Protein AF-A0A8J7CJF6-F1 (afdb_monomer_lite)

Secondary structure (DSSP, 8-state):
-PPPPSEEEEEEEE-HHHHHHHHHHTTPPP---SSPB---EEEEETTEEEEEEEEEEEETTTTEEEEEEEEEGGG-STT-EEEEEEEETTEEEEEEEEEEPSSS---GGGTGGG--

Foldseek 3Di:
DDDPDQKDKFKKWFDQVQQQVVCVVVVHGRDFAQDKDQDFWFKADPNDTFWTFGIWGQDPVVNTTMTIIMGGPVQQDFQRKIWTWDADPNDIDTTIITTHHPPPDDDPVNVCPPPD

Structure (mmCIF, N/CA/C/O backbone):
data_AF-A0A8J7CJF6-F1
#
_entry.id   AF-A0A8J7CJF6-F1
#
loop_
_atom_site.group_PDB
_atom_site.id
_atom_site.type_symbol
_atom_site.label_atom_id
_atom_site.label_alt_id
_atom_site.label_comp_id
_atom_site.label_asym_id
_atom_site.label_entity_id
_atom_site.label_seq_id
_atom_site.pdbx_PDB_ins_code
_atom_site.Cartn_x
_atom_site.Cartn_y
_atom_site.Cartn_z
_atom_site.occupancy
_atom_site.B_iso_or_equiv
_atom_site.auth_seq_id
_atom_site.auth_comp_id
_atom_site.auth_asym_id
_atom_site.auth_atom_id
_atom_site.pdbx_PDB_model_num
ATOM 1 N N . LEU A 1 1 ? -32.309 7.089 11.259 1.00 51.94 1 LEU A N 1
ATOM 2 C CA . LEU A 1 1 ? -31.064 6.299 11.417 1.00 51.94 1 LEU A CA 1
ATOM 3 C C . LEU A 1 1 ? -29.957 7.034 10.677 1.00 51.94 1 LEU A C 1
ATOM 5 O O . LEU A 1 1 ? -30.072 7.191 9.467 1.00 51.94 1 LEU A O 1
ATOM 9 N N . ALA A 1 2 ? -28.965 7.583 11.381 1.00 59.03 2 ALA A N 1
ATOM 10 C CA . ALA A 1 2 ? -27.883 8.326 10.737 1.00 59.03 2 ALA A CA 1
ATOM 11 C C . ALA A 1 2 ? -27.051 7.359 9.880 1.00 59.03 2 ALA A C 1
ATOM 13 O O . ALA A 1 2 ? -26.486 6.395 10.394 1.00 59.03 2 ALA A O 1
ATOM 14 N N . ARG A 1 3 ? -27.036 7.575 8.561 1.00 78.75 3 ARG A N 1
ATOM 15 C CA . ARG A 1 3 ? -26.213 6.800 7.629 1.00 78.75 3 ARG A CA 1
ATOM 16 C C . ARG A 1 3 ? -24.749 7.144 7.943 1.00 78.75 3 ARG A C 1
ATOM 18 O O . ARG A 1 3 ? -24.412 8.324 7.994 1.00 78.75 3 ARG A O 1
ATOM 25 N N . GLY A 1 4 ? -23.917 6.136 8.219 1.00 83.50 4 GLY A N 1
ATOM 26 C CA . GLY A 1 4 ? -22.485 6.332 8.476 1.00 83.50 4 GLY A CA 1
ATOM 27 C C . GLY A 1 4 ? -21.771 7.025 7.303 1.00 83.50 4 GLY A C 1
ATOM 28 O O . GLY A 1 4 ? -22.372 7.201 6.238 1.00 83.50 4 GLY A O 1
ATOM 29 N N . PRO A 1 5 ? -20.495 7.423 7.464 1.00 90.94 5 PRO A N 1
ATOM 30 C CA . PRO A 1 5 ? -19.762 8.087 6.392 1.00 90.94 5 PRO A CA 1
ATOM 31 C C . PRO A 1 5 ? -19.721 7.205 5.138 1.00 90.94 5 PRO A C 1
ATOM 33 O O . PRO A 1 5 ? -19.630 5.982 5.235 1.00 90.94 5 PRO A O 1
ATOM 36 N N . ALA A 1 6 ? -19.775 7.822 3.955 1.00 93.94 6 ALA A N 1
ATOM 37 C CA . ALA A 1 6 ? -19.678 7.110 2.674 1.00 93.94 6 ALA A CA 1
ATOM 38 C C . ALA A 1 6 ? -18.254 6.598 2.375 1.00 93.94 6 ALA A C 1
ATOM 40 O O . ALA A 1 6 ? -18.078 5.702 1.553 1.00 93.94 6 ALA A O 1
ATOM 41 N N . TRP A 1 7 ? -17.254 7.154 3.067 1.00 96.81 7 TRP A N 1
ATOM 42 C CA . TRP A 1 7 ? -15.836 6.865 2.886 1.00 96.81 7 TRP A CA 1
ATOM 43 C C . TRP A 1 7 ? -15.153 6.667 4.235 1.00 96.81 7 TRP A C 1
ATOM 45 O O . TRP A 1 7 ? -15.338 7.494 5.131 1.00 96.81 7 TRP A O 1
ATOM 55 N N . ASN A 1 8 ? -14.294 5.656 4.350 1.00 97.69 8 ASN A N 1
ATOM 56 C CA . ASN A 1 8 ? -13.454 5.446 5.531 1.00 97.69 8 ASN A CA 1
ATOM 57 C C . ASN A 1 8 ? -11.974 5.392 5.165 1.00 97.69 8 ASN A C 1
ATOM 59 O O . ASN A 1 8 ? -11.597 5.074 4.037 1.00 97.69 8 ASN A O 1
ATOM 63 N N . THR A 1 9 ? -11.141 5.715 6.151 1.00 97.94 9 THR A N 1
ATOM 64 C CA . THR A 1 9 ? -9.690 5.581 6.049 1.00 97.94 9 THR A CA 1
ATOM 65 C C . THR A 1 9 ? -9.272 4.222 6.608 1.00 97.94 9 THR A C 1
ATOM 67 O O . THR A 1 9 ? -9.638 3.880 7.732 1.00 97.94 9 THR A O 1
ATOM 70 N N . VAL A 1 10 ? -8.516 3.455 5.829 1.00 98.31 10 VAL A N 1
ATOM 71 C CA . VAL A 1 10 ? -8.053 2.099 6.153 1.00 98.31 10 VAL A CA 1
ATOM 72 C C . VAL A 1 10 ? -6.558 1.958 5.893 1.00 98.31 10 VAL A C 1
ATOM 74 O O . VAL A 1 10 ? -5.961 2.784 5.201 1.00 98.31 10 VAL A O 1
ATOM 77 N N . GLY A 1 11 ? -5.960 0.907 6.451 1.00 98.62 11 GLY A N 1
ATOM 78 C CA . GLY A 1 11 ? -4.646 0.449 6.026 1.00 98.62 11 GLY A CA 1
ATOM 79 C C . GLY A 1 11 ? -4.787 -0.557 4.890 1.00 98.62 11 GLY A C 1
ATOM 80 O O . GLY A 1 11 ? -5.754 -1.318 4.856 1.00 98.62 11 GLY A O 1
ATOM 81 N N . LEU A 1 12 ? -3.815 -0.573 3.991 1.00 98.75 12 LEU A N 1
ATOM 82 C CA . LEU A 1 12 ? -3.628 -1.595 2.974 1.00 98.75 12 LEU A CA 1
ATOM 83 C C . LEU A 1 12 ? -2.270 -2.259 3.177 1.00 98.75 12 LEU A C 1
ATOM 85 O O . LEU A 1 12 ? -1.291 -1.594 3.521 1.00 98.75 12 LEU A O 1
ATOM 89 N N . GLU A 1 13 ? -2.226 -3.560 2.942 1.00 98.62 13 GLU A N 1
ATOM 90 C CA . GLU A 1 13 ? -1.005 -4.342 2.793 1.00 98.62 13 GLU A CA 1
ATOM 91 C C . GLU A 1 13 ? -0.974 -4.890 1.368 1.00 98.62 13 GLU A C 1
ATOM 93 O O . GLU A 1 13 ? -1.885 -5.617 0.978 1.00 98.62 13 GLU A O 1
ATOM 98 N N . VAL A 1 14 ? 0.025 -4.493 0.585 1.00 98.50 14 VAL A N 1
ATOM 99 C CA . VAL A 1 14 ? 0.189 -4.923 -0.809 1.00 98.50 14 VAL A CA 1
ATOM 100 C C . VAL A 1 14 ? 0.796 -6.321 -0.827 1.00 98.50 14 VAL A C 1
ATOM 102 O O . VAL A 1 14 ? 1.788 -6.578 -0.141 1.00 98.50 14 VAL A O 1
ATOM 105 N N . ASP A 1 15 ? 0.208 -7.209 -1.621 1.00 98.31 15 ASP A N 1
ATOM 106 C CA . ASP A 1 15 ? 0.706 -8.561 -1.830 1.00 98.31 15 ASP A CA 1
ATOM 107 C C . ASP A 1 15 ? 1.976 -8.523 -2.690 1.00 98.31 15 ASP A C 1
ATOM 109 O O . ASP A 1 15 ? 1.969 -8.084 -3.845 1.00 98.31 15 ASP A O 1
ATOM 113 N N . LEU A 1 16 ? 3.094 -8.957 -2.106 1.00 97.38 16 LEU A N 1
ATOM 114 C CA . LEU A 1 16 ? 4.391 -8.902 -2.776 1.00 97.38 16 LEU A CA 1
ATOM 115 C C . LEU A 1 16 ? 4.485 -9.865 -3.954 1.00 97.38 16 LEU A C 1
ATOM 117 O O . LEU A 1 16 ? 5.136 -9.521 -4.932 1.00 97.38 16 LEU A O 1
ATOM 121 N N . SER A 1 17 ? 3.850 -11.0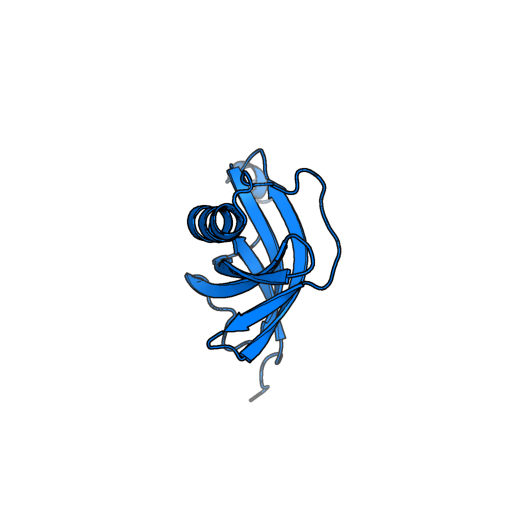36 -3.885 1.00 97.75 17 SER A N 1
ATOM 122 C CA . SER A 1 17 ? 3.888 -12.015 -4.973 1.00 97.75 17 SER A CA 1
ATOM 123 C C . SER A 1 17 ? 3.124 -11.511 -6.196 1.00 97.75 17 SER A C 1
ATOM 125 O O . SER A 1 17 ? 3.596 -11.650 -7.321 1.00 97.75 17 SER A O 1
ATOM 127 N N . SER A 1 18 ? 1.981 -10.858 -5.984 1.00 98.19 18 SER A N 1
ATOM 128 C CA . SER A 1 18 ? 1.234 -10.166 -7.028 1.00 98.19 18 SER A CA 1
ATOM 129 C C . SER A 1 18 ? 2.053 -9.020 -7.606 1.00 98.19 18 SER A C 1
ATOM 131 O O . SER A 1 18 ? 2.148 -8.918 -8.824 1.00 98.19 18 SER A O 1
ATOM 133 N N . LEU A 1 19 ? 2.681 -8.193 -6.767 1.00 97.88 19 LEU A N 1
ATOM 134 C CA . LEU A 1 19 ? 3.530 -7.100 -7.240 1.00 97.88 19 LEU A CA 1
ATOM 135 C C . LEU A 1 19 ? 4.728 -7.615 -8.052 1.00 97.88 19 LEU A C 1
ATOM 137 O O . LEU A 1 19 ? 5.008 -7.094 -9.127 1.00 97.88 19 LEU A O 1
ATOM 141 N N . GLU A 1 20 ? 5.411 -8.650 -7.570 1.00 97.75 20 GLU A N 1
ATOM 142 C CA . GLU A 1 20 ? 6.533 -9.293 -8.257 1.00 97.75 20 GLU A CA 1
ATOM 143 C C . GLU A 1 20 ? 6.110 -9.865 -9.610 1.00 97.75 20 GLU A C 1
ATOM 145 O O . GLU A 1 20 ? 6.813 -9.652 -10.595 1.00 97.75 20 GLU A O 1
ATOM 150 N N . ALA A 1 21 ? 4.940 -10.505 -9.692 1.00 97.94 21 ALA A N 1
ATOM 151 C CA . ALA A 1 21 ? 4.388 -10.970 -10.961 1.00 97.94 21 ALA A CA 1
ATOM 152 C C . ALA A 1 21 ? 4.186 -9.810 -11.948 1.00 97.94 21 ALA A C 1
ATOM 154 O O . ALA A 1 21 ? 4.565 -9.939 -13.111 1.00 97.94 21 ALA A O 1
ATOM 155 N N . VAL A 1 22 ? 3.683 -8.656 -11.482 1.00 97.25 22 VAL A N 1
ATOM 156 C CA . VAL A 1 22 ? 3.562 -7.461 -12.329 1.00 97.25 22 VAL A CA 1
ATOM 157 C C . VAL A 1 22 ? 4.933 -7.001 -12.829 1.00 97.25 22 VAL A C 1
ATOM 159 O O . VAL A 1 22 ? 5.066 -6.748 -14.0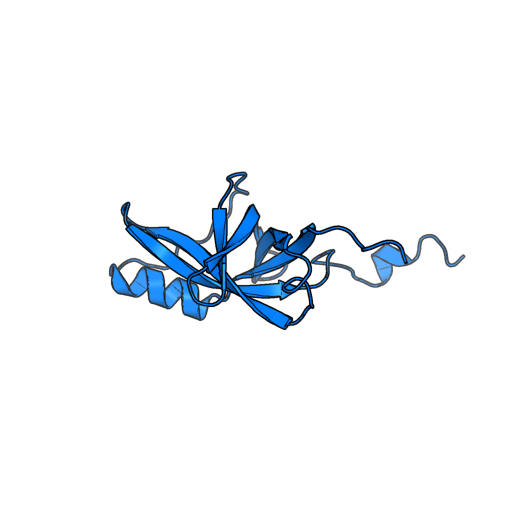16 1.00 97.25 22 VAL A O 1
ATOM 162 N N . TYR A 1 23 ? 5.962 -6.913 -11.980 1.00 97.31 23 TYR A N 1
ATOM 163 C CA . TYR A 1 23 ? 7.318 -6.536 -12.422 1.00 97.31 23 TYR A CA 1
ATOM 164 C C . TYR A 1 23 ? 7.920 -7.556 -13.404 1.00 97.31 23 TYR A C 1
ATOM 166 O O . TYR A 1 23 ? 8.547 -7.172 -14.397 1.00 97.31 23 TYR A O 1
ATOM 174 N N . ALA A 1 24 ? 7.684 -8.849 -13.168 1.00 97.00 24 ALA A N 1
ATOM 175 C CA . ALA A 1 24 ? 8.166 -9.935 -14.011 1.00 97.00 24 ALA A CA 1
ATOM 176 C C . ALA A 1 24 ? 7.574 -9.896 -15.430 1.00 97.00 24 ALA A C 1
ATOM 178 O O . ALA A 1 24 ? 8.284 -10.231 -16.379 1.00 97.00 24 ALA A O 1
ATOM 179 N N . GLU A 1 25 ? 6.333 -9.421 -15.611 1.00 96.25 25 GLU A N 1
ATOM 180 C CA . GLU A 1 25 ? 5.740 -9.194 -16.944 1.00 96.25 25 GLU A CA 1
ATOM 181 C C . GLU A 1 25 ? 6.575 -8.240 -17.815 1.00 96.25 25 GLU A C 1
ATOM 183 O O . GLU A 1 25 ? 6.555 -8.349 -19.040 1.00 96.25 25 GLU A O 1
ATOM 188 N N . PHE A 1 26 ? 7.330 -7.327 -17.197 1.00 95.56 26 PHE A N 1
ATOM 189 C CA . PHE A 1 26 ? 8.209 -6.374 -17.883 1.00 95.56 26 PHE A CA 1
ATOM 190 C C . PHE A 1 26 ? 9.676 -6.829 -17.906 1.00 95.56 26 PHE A C 1
ATOM 192 O O . PHE A 1 26 ? 10.547 -6.075 -18.335 1.00 95.56 26 PHE A O 1
ATOM 199 N N . GLY A 1 27 ? 9.981 -8.040 -17.423 1.00 96.06 27 GLY A N 1
ATOM 200 C CA . GLY A 1 27 ? 11.357 -8.522 -17.282 1.00 96.06 27 GLY A CA 1
ATOM 201 C C . GLY A 1 27 ? 12.187 -7.715 -16.277 1.00 96.06 27 GLY A C 1
ATOM 202 O O . GLY A 1 27 ? 13.413 -7.686 -16.378 1.00 96.06 27 GLY A O 1
ATOM 203 N N . MET A 1 28 ? 11.534 -7.037 -15.328 1.00 95.50 28 MET A N 1
ATOM 204 C CA . MET A 1 28 ? 12.184 -6.179 -14.339 1.00 95.50 28 MET A CA 1
ATOM 205 C C . MET A 1 28 ? 12.258 -6.865 -12.968 1.00 95.50 28 MET A C 1
ATOM 207 O O . MET A 1 28 ? 11.354 -7.621 -12.609 1.00 95.50 28 MET A O 1
ATOM 211 N N . PRO A 1 29 ? 13.302 -6.595 -12.163 1.00 95.50 29 PRO A N 1
ATOM 212 C CA . PRO A 1 29 ? 13.318 -7.019 -10.769 1.00 95.50 29 PRO A CA 1
ATOM 213 C C . PRO A 1 29 ? 12.274 -6.242 -9.956 1.00 95.50 29 PRO A C 1
ATOM 215 O O . PRO A 1 29 ? 11.960 -5.092 -10.268 1.00 95.50 29 PRO A O 1
ATOM 218 N N . LEU A 1 30 ? 11.787 -6.845 -8.869 1.00 94.88 30 LEU A N 1
ATOM 219 C CA . LEU A 1 30 ? 10.892 -6.178 -7.927 1.00 94.88 30 LEU A CA 1
ATOM 220 C C . LEU A 1 30 ? 11.557 -4.924 -7.336 1.00 94.88 30 LEU A C 1
ATOM 222 O O . LEU A 1 30 ? 12.617 -5.003 -6.711 1.00 94.88 30 LEU A O 1
ATOM 226 N N . TYR A 1 31 ? 10.891 -3.777 -7.474 1.00 92.94 31 TYR A N 1
ATOM 227 C CA . TYR A 1 31 ? 11.282 -2.532 -6.820 1.00 92.94 31 TYR A CA 1
ATOM 228 C C . TYR A 1 31 ? 10.311 -2.193 -5.686 1.00 92.94 31 TYR A C 1
ATOM 230 O O . TYR A 1 31 ? 9.094 -2.195 -5.863 1.00 92.94 31 TYR A O 1
ATOM 238 N N . LEU A 1 32 ? 10.859 -1.891 -4.508 1.00 94.75 32 LEU A N 1
ATOM 239 C CA . LEU A 1 32 ? 10.091 -1.529 -3.318 1.00 94.75 32 LEU A CA 1
ATOM 240 C C . LEU A 1 32 ? 10.356 -0.064 -2.950 1.00 94.75 32 LEU A C 1
ATOM 242 O O . LEU A 1 32 ? 11.514 0.360 -2.961 1.00 94.75 32 LEU A O 1
ATOM 246 N N . PRO A 1 33 ? 9.324 0.710 -2.573 1.00 92.00 33 PRO A N 1
ATOM 247 C CA . PRO A 1 33 ? 9.503 2.107 -2.200 1.00 92.00 33 PRO A CA 1
ATOM 248 C C . PRO A 1 33 ? 10.065 2.215 -0.778 1.00 92.00 33 PRO A C 1
ATOM 250 O O . PRO A 1 33 ? 9.321 2.235 0.204 1.00 92.00 33 PRO A O 1
ATOM 253 N N . TYR A 1 34 ? 11.392 2.264 -0.661 1.00 91.38 34 TYR A N 1
ATOM 254 C CA . TYR A 1 34 ? 12.076 2.508 0.617 1.00 91.38 34 TYR A CA 1
ATOM 255 C C . TYR A 1 34 ? 11.892 3.946 1.116 1.00 91.38 34 TYR A C 1
ATOM 257 O O . TYR A 1 34 ? 11.970 4.197 2.318 1.00 91.38 34 TYR A O 1
ATOM 265 N N . GLU A 1 35 ? 11.598 4.871 0.205 1.00 93.56 35 GLU A N 1
ATOM 266 C CA . GLU A 1 35 ? 11.100 6.202 0.529 1.00 93.56 35 GLU A CA 1
ATOM 267 C C . GLU A 1 35 ? 9.572 6.186 0.571 1.00 93.56 35 GLU A C 1
ATOM 269 O O . GLU A 1 35 ? 8.913 5.498 -0.214 1.00 93.56 35 GLU A O 1
ATOM 274 N N . ALA A 1 36 ? 8.993 6.929 1.511 1.00 95.12 36 ALA A N 1
ATOM 275 C CA . ALA A 1 36 ? 7.549 7.082 1.558 1.00 95.12 36 ALA A CA 1
ATOM 276 C C . ALA A 1 36 ? 7.083 7.958 0.393 1.00 95.12 36 ALA A C 1
ATOM 278 O O . ALA A 1 36 ? 7.601 9.054 0.186 1.00 95.12 36 ALA A O 1
ATOM 279 N N . TRP A 1 37 ? 6.063 7.501 -0.322 1.00 97.12 37 TRP A N 1
ATOM 280 C CA . TRP A 1 37 ? 5.403 8.281 -1.361 1.00 97.12 37 TRP A CA 1
ATOM 281 C C . TRP A 1 37 ? 4.111 8.909 -0.833 1.00 97.12 37 TRP A C 1
ATOM 283 O O . TRP A 1 37 ? 3.490 8.413 0.115 1.00 97.12 37 TRP A O 1
ATOM 293 N N . MET A 1 38 ? 3.702 10.017 -1.454 1.00 94.06 38 MET A N 1
ATOM 294 C CA . MET A 1 38 ? 2.498 10.784 -1.108 1.00 94.06 38 MET A CA 1
ATOM 295 C C . MET A 1 38 ? 1.742 11.202 -2.372 1.00 94.06 38 MET A C 1
ATOM 297 O O . MET A 1 38 ? 1.559 12.382 -2.661 1.00 94.06 38 MET A O 1
ATOM 301 N N . GLU A 1 39 ? 1.314 10.206 -3.138 1.00 92.69 39 GLU A N 1
ATOM 302 C CA . GLU A 1 39 ? 0.553 10.375 -4.370 1.00 92.69 39 GLU A CA 1
ATOM 303 C C . GLU A 1 39 ? -0.817 9.706 -4.250 1.00 92.69 39 GLU A C 1
ATOM 305 O O . GLU A 1 39 ? -1.026 8.781 -3.462 1.00 92.69 39 GLU A O 1
ATOM 310 N N . ALA A 1 40 ? -1.779 10.198 -5.029 1.00 97.12 40 ALA A N 1
ATOM 311 C CA . ALA A 1 40 ? -3.116 9.627 -5.090 1.00 97.12 40 ALA A CA 1
ATOM 312 C C . ALA A 1 40 ? -3.125 8.410 -6.026 1.00 97.12 40 ALA A C 1
ATOM 314 O O . ALA A 1 40 ? -3.399 8.552 -7.214 1.00 97.12 40 ALA A O 1
ATOM 315 N N . VAL A 1 41 ? -2.866 7.225 -5.476 1.00 98.19 41 VAL A N 1
ATOM 316 C CA . VAL A 1 41 ? -2.825 5.966 -6.233 1.00 98.19 41 VAL A CA 1
ATOM 317 C C . VAL A 1 41 ? -4.220 5.325 -6.261 1.00 98.19 41 VAL A C 1
ATOM 319 O O . VAL A 1 41 ? -4.766 5.043 -5.190 1.00 98.19 41 VAL A O 1
ATOM 322 N N . PRO A 1 42 ? -4.845 5.103 -7.432 1.00 98.62 42 PRO A N 1
ATOM 323 C CA . PRO A 1 42 ? -6.171 4.488 -7.524 1.00 98.62 42 PRO A CA 1
ATOM 324 C C . PRO A 1 42 ? -6.251 3.081 -6.910 1.00 98.62 42 PRO A C 1
ATOM 326 O O . PRO A 1 42 ? -5.331 2.277 -7.048 1.00 98.62 42 PRO A O 1
ATOM 329 N N . ILE A 1 43 ? -7.381 2.782 -6.258 1.00 98.75 43 ILE A N 1
ATOM 330 C CA . ILE A 1 43 ? -7.718 1.446 -5.743 1.00 98.75 43 ILE A CA 1
ATOM 331 C C . ILE A 1 43 ? -8.983 0.944 -6.434 1.00 98.75 43 ILE A C 1
ATOM 333 O O . ILE A 1 43 ? -9.980 1.672 -6.509 1.00 98.75 43 ILE A O 1
ATOM 337 N N . TYR A 1 44 ? -8.957 -0.304 -6.886 1.00 98.75 44 TYR A N 1
ATOM 338 C CA . TYR A 1 44 ? -10.013 -0.950 -7.649 1.00 98.75 44 TYR A CA 1
ATOM 339 C C . TYR A 1 44 ? -10.591 -2.171 -6.925 1.00 98.75 44 TYR A C 1
ATOM 341 O O . TYR A 1 44 ? -9.974 -2.766 -6.044 1.00 98.75 44 TYR A O 1
ATOM 349 N N . SER A 1 45 ? -11.814 -2.531 -7.305 1.00 98.19 45 SER A N 1
ATOM 350 C CA . SER A 1 45 ? -12.427 -3.828 -7.024 1.00 98.19 45 SER A CA 1
ATOM 351 C C . SER A 1 45 ? -13.318 -4.200 -8.204 1.00 98.19 45 SER A C 1
ATOM 353 O O . SER A 1 45 ? -14.177 -3.410 -8.609 1.00 98.19 45 SER A O 1
ATOM 355 N N . GLY A 1 46 ? -13.077 -5.367 -8.808 1.00 95.50 46 GLY A N 1
ATOM 356 C CA . GLY A 1 46 ? -13.813 -5.811 -9.998 1.00 95.50 46 GLY A CA 1
ATOM 357 C C . GLY A 1 46 ? -13.709 -4.829 -11.173 1.00 95.50 46 GLY A C 1
ATOM 358 O O . GLY A 1 46 ? -14.700 -4.576 -11.852 1.00 95.50 46 GLY A O 1
ATOM 359 N N . GLY A 1 47 ? -12.543 -4.198 -11.357 1.00 95.25 47 GLY A N 1
ATOM 360 C CA . GLY A 1 47 ? -12.294 -3.208 -12.414 1.00 95.25 47 GLY A CA 1
ATOM 361 C C . GLY A 1 47 ? -12.894 -1.816 -12.173 1.00 95.25 47 GLY A C 1
ATOM 362 O O . GLY A 1 47 ? -12.596 -0.886 -12.921 1.00 95.25 47 GLY A O 1
ATOM 363 N N . ARG A 1 48 ? -13.695 -1.621 -11.118 1.00 98.00 48 ARG A N 1
ATOM 364 C CA . ARG A 1 48 ? -14.227 -0.305 -10.741 1.00 98.00 48 ARG A CA 1
ATOM 365 C C . ARG A 1 48 ? -13.314 0.361 -9.725 1.00 98.00 48 ARG A C 1
ATOM 367 O O . ARG A 1 48 ? -12.950 -0.263 -8.735 1.00 98.00 48 ARG A O 1
ATOM 374 N N . GLN A 1 49 ? -13.002 1.641 -9.921 1.00 98.44 49 GLN A N 1
ATOM 375 C CA . GLN A 1 49 ? -12.310 2.419 -8.897 1.00 98.44 49 GLN A CA 1
ATOM 376 C C . GLN A 1 49 ? -13.234 2.627 -7.686 1.00 98.44 49 GLN A C 1
ATOM 378 O O . GLN A 1 49 ? -14.356 3.118 -7.826 1.00 98.44 49 GLN A O 1
ATOM 383 N N . ILE A 1 50 ? -12.756 2.248 -6.502 1.00 98.62 50 ILE A N 1
ATOM 384 C CA . ILE A 1 50 ? -13.487 2.297 -5.222 1.00 98.62 50 ILE A CA 1
ATOM 385 C C . ILE A 1 50 ? -12.841 3.247 -4.206 1.00 98.62 50 ILE A C 1
ATOM 387 O O . ILE A 1 50 ? -13.309 3.380 -3.073 1.00 98.62 50 ILE A O 1
ATOM 391 N N . GLY A 1 51 ? -11.730 3.878 -4.588 1.00 98.50 51 GLY A N 1
ATOM 392 C CA . GLY A 1 51 ? -11.009 4.826 -3.756 1.00 98.50 51 GLY A CA 1
ATOM 393 C C . GLY A 1 51 ? -9.589 5.083 -4.232 1.00 98.50 51 GLY A C 1
ATOM 394 O O . GLY A 1 51 ? -9.279 4.969 -5.423 1.00 98.50 51 GLY A O 1
ATOM 395 N N . LYS A 1 52 ? -8.742 5.481 -3.283 1.00 98.69 52 LYS A N 1
ATOM 396 C CA . LYS A 1 52 ? -7.320 5.744 -3.514 1.00 98.69 52 LYS A CA 1
ATOM 397 C C . LYS A 1 52 ? -6.480 5.499 -2.266 1.00 98.69 52 LYS A C 1
ATOM 399 O O . LYS A 1 52 ? -6.922 5.816 -1.158 1.00 98.69 52 LYS A O 1
ATOM 404 N N . ALA A 1 53 ? -5.263 5.006 -2.449 1.00 98.44 53 ALA A N 1
ATOM 405 C CA . ALA A 1 53 ? -4.210 5.157 -1.464 1.00 98.44 53 ALA A CA 1
ATOM 406 C C . ALA A 1 53 ? -3.671 6.594 -1.514 1.00 98.44 53 ALA A C 1
ATOM 408 O O . ALA A 1 53 ? -3.618 7.219 -2.572 1.00 98.44 53 ALA A O 1
ATOM 409 N N . THR A 1 54 ? -3.367 7.151 -0.347 1.00 98.06 54 THR A N 1
ATOM 410 C CA . THR A 1 54 ? -2.911 8.540 -0.182 1.00 98.06 54 THR A CA 1
ATOM 411 C C . THR A 1 54 ? -1.423 8.632 0.111 1.00 98.06 54 THR A C 1
ATOM 413 O O . THR A 1 54 ? -0.808 9.664 -0.133 1.00 98.06 54 THR A O 1
ATOM 416 N N . SER A 1 55 ? -0.868 7.576 0.698 1.00 98.12 55 SER A N 1
ATOM 417 C CA . SER A 1 55 ? 0.549 7.437 1.001 1.00 98.12 55 SER A CA 1
ATOM 418 C C . SER A 1 55 ? 0.890 5.968 1.208 1.00 98.12 55 SER A C 1
ATOM 420 O O . SER A 1 55 ? 0.017 5.168 1.564 1.00 98.12 55 SER A O 1
ATOM 422 N N . GLY A 1 56 ? 2.160 5.616 1.045 1.00 97.94 56 GLY A N 1
ATOM 423 C CA . GLY A 1 56 ? 2.642 4.267 1.308 1.00 97.94 56 GLY A CA 1
ATOM 424 C C . GLY A 1 56 ? 4.157 4.171 1.305 1.00 97.94 56 GLY A C 1
ATOM 425 O O . GLY A 1 56 ? 4.863 5.122 0.978 1.00 97.94 56 GLY A O 1
ATOM 426 N N . THR A 1 57 ? 4.655 3.029 1.767 1.00 98.00 57 THR A N 1
ATOM 427 C CA . THR A 1 57 ? 6.086 2.752 1.911 1.00 98.00 57 THR A CA 1
ATOM 428 C C . THR A 1 57 ? 6.320 1.261 2.142 1.00 98.00 57 THR A C 1
ATOM 430 O O . THR A 1 57 ? 5.471 0.552 2.695 1.00 98.00 57 THR A O 1
ATOM 433 N N . TRP A 1 58 ? 7.498 0.775 1.772 1.00 98.06 58 TRP A N 1
ATOM 434 C CA . TRP A 1 58 ? 8.024 -0.473 2.296 1.00 98.06 58 TRP A CA 1
ATOM 435 C C . TRP A 1 58 ? 8.437 -0.284 3.754 1.00 98.06 58 TRP A C 1
ATOM 437 O O . TRP A 1 58 ? 9.351 0.478 4.052 1.00 98.06 58 TRP A O 1
ATOM 447 N N . SER A 1 59 ? 7.800 -1.005 4.678 1.00 96.94 59 SER A N 1
ATOM 448 C CA . SER A 1 59 ? 8.197 -1.011 6.085 1.00 96.94 59 SER A CA 1
ATOM 449 C C . SER A 1 59 ? 9.325 -2.025 6.316 1.00 96.94 59 SER A C 1
ATOM 451 O O . SER A 1 59 ? 9.061 -3.233 6.314 1.00 96.94 59 SER A O 1
ATOM 453 N N . PRO A 1 60 ? 10.569 -1.597 6.617 1.00 95.69 60 PRO A N 1
ATOM 454 C CA . PRO A 1 60 ? 11.669 -2.533 6.848 1.00 95.69 60 PRO A CA 1
ATOM 455 C C . PRO A 1 60 ? 11.499 -3.335 8.140 1.00 95.69 60 PRO A C 1
ATOM 457 O O . PRO A 1 60 ? 12.073 -4.419 8.255 1.00 95.69 60 PRO A O 1
ATOM 460 N N . LEU A 1 61 ? 10.724 -2.801 9.093 1.00 94.56 61 LEU A N 1
ATOM 461 C CA . LEU A 1 61 ? 10.379 -3.454 10.354 1.00 94.56 61 LEU A CA 1
ATOM 462 C C . LEU A 1 61 ? 9.368 -4.580 10.136 1.00 94.56 61 LEU A C 1
ATOM 464 O O . LEU A 1 61 ? 9.553 -5.674 10.654 1.00 94.56 61 LEU A O 1
ATOM 468 N N . LEU A 1 62 ? 8.301 -4.305 9.381 1.00 95.62 62 LEU A N 1
ATOM 469 C CA . LEU A 1 62 ? 7.228 -5.272 9.159 1.00 95.62 62 LEU A CA 1
ATOM 470 C C . LEU A 1 62 ? 7.529 -6.245 8.016 1.00 95.62 62 LEU A C 1
ATOM 472 O O . LEU A 1 62 ? 6.871 -7.275 7.934 1.00 95.62 62 LEU A O 1
ATOM 476 N N . LYS A 1 63 ? 8.493 -5.913 7.143 1.00 96.19 63 LYS A N 1
ATOM 477 C CA . LYS A 1 63 ? 8.744 -6.600 5.865 1.00 96.19 63 LYS A CA 1
ATOM 478 C C . LYS A 1 63 ? 7.484 -6.656 4.998 1.00 96.19 63 LYS A C 1
ATOM 480 O O . LYS A 1 63 ? 7.158 -7.682 4.413 1.00 96.19 63 LYS A O 1
ATOM 485 N N . LYS A 1 64 ? 6.765 -5.533 4.963 1.00 97.50 64 LYS A N 1
ATOM 486 C CA . LYS A 1 64 ? 5.477 -5.378 4.282 1.00 97.50 64 LYS A CA 1
ATOM 487 C C . LYS A 1 64 ? 5.440 -4.062 3.531 1.00 97.50 64 LYS A C 1
ATOM 489 O O . LYS A 1 64 ? 5.883 -3.039 4.062 1.00 97.50 64 LYS A O 1
ATOM 494 N N . TYR A 1 65 ? 4.869 -4.079 2.333 1.00 98.12 65 TYR A N 1
ATOM 495 C CA . TYR A 1 65 ? 4.514 -2.857 1.629 1.00 98.12 65 TYR A CA 1
ATOM 496 C C . TYR A 1 65 ? 3.137 -2.411 2.123 1.00 98.12 65 TYR A C 1
ATOM 498 O O . TYR A 1 65 ? 2.132 -3.080 1.898 1.00 98.12 65 TYR A O 1
ATOM 506 N N . ILE A 1 66 ? 3.116 -1.307 2.867 1.00 98.38 66 ILE A N 1
ATOM 507 C CA . ILE A 1 66 ? 1.919 -0.776 3.514 1.00 98.38 66 ILE A CA 1
ATOM 508 C C . ILE A 1 66 ? 1.516 0.564 2.906 1.00 98.38 66 ILE A C 1
ATOM 510 O O . ILE A 1 66 ? 2.367 1.358 2.500 1.00 98.38 66 ILE A O 1
ATOM 514 N N . ALA A 1 67 ? 0.216 0.835 2.892 1.00 98.44 67 ALA A N 1
ATOM 515 C CA . ALA A 1 67 ? -0.334 2.105 2.438 1.00 98.44 67 ALA A CA 1
ATOM 516 C C . ALA A 1 67 ? -1.537 2.535 3.283 1.00 98.44 67 ALA A C 1
ATOM 518 O O . ALA A 1 67 ? -2.264 1.705 3.826 1.00 98.44 67 ALA A O 1
ATOM 519 N N . ILE A 1 68 ? -1.765 3.841 3.391 1.00 98.50 68 ILE A N 1
ATOM 520 C CA . ILE A 1 68 ? -3.000 4.405 3.945 1.00 98.50 68 ILE A CA 1
ATOM 521 C C . ILE A 1 68 ? -3.921 4.726 2.775 1.00 98.50 68 ILE A C 1
ATOM 523 O O . ILE A 1 68 ? -3.490 5.332 1.795 1.00 98.50 68 ILE A O 1
ATOM 527 N N . ALA A 1 69 ? -5.193 4.346 2.877 1.00 98.44 69 ALA A N 1
ATOM 528 C CA . ALA A 1 69 ? -6.158 4.541 1.804 1.00 98.44 69 ALA A CA 1
ATOM 529 C C . ALA A 1 69 ? -7.500 5.082 2.285 1.00 98.44 69 ALA A C 1
ATOM 531 O O . ALA A 1 69 ? -7.926 4.851 3.415 1.00 98.44 69 ALA A O 1
ATOM 532 N N . ARG A 1 70 ? -8.184 5.790 1.384 1.00 98.25 70 ARG A N 1
ATOM 533 C CA . ARG A 1 70 ? -9.563 6.254 1.529 1.00 98.25 70 ARG A CA 1
ATOM 534 C C . ARG A 1 70 ? -10.433 5.450 0.567 1.00 98.25 70 ARG A C 1
ATOM 536 O O . ARG A 1 70 ? -10.313 5.627 -0.645 1.00 98.25 70 ARG A O 1
ATOM 543 N N . LEU A 1 71 ? -11.291 4.587 1.104 1.00 98.50 71 LEU A N 1
ATOM 544 C CA . LEU A 1 71 ? -12.150 3.685 0.326 1.00 98.50 71 LEU A CA 1
ATOM 545 C C . LEU A 1 71 ? -13.629 3.916 0.642 1.00 98.50 71 LEU A C 1
ATOM 547 O O . LEU A 1 71 ? -13.973 4.378 1.736 1.00 98.50 71 LEU A O 1
ATOM 551 N N . GLU A 1 72 ? -14.501 3.572 -0.303 1.00 98.31 72 GLU A N 1
ATOM 552 C CA . GLU A 1 72 ? -15.942 3.466 -0.067 1.00 98.31 72 GLU A CA 1
ATOM 553 C C . GLU A 1 72 ? -16.232 2.478 1.076 1.00 98.31 72 GLU A C 1
ATOM 555 O O . GLU A 1 72 ? -15.655 1.390 1.146 1.00 98.31 72 GLU A O 1
ATOM 560 N N . SER A 1 73 ? -17.167 2.831 1.962 1.00 96.69 73 SER A N 1
ATOM 561 C CA . SER A 1 73 ? -17.430 2.104 3.217 1.00 96.69 73 SER A CA 1
ATOM 562 C C . SER A 1 73 ? -17.768 0.621 3.063 1.00 96.69 73 SER A C 1
ATOM 564 O O . SER A 1 73 ? -17.548 -0.160 3.984 1.00 96.69 73 SER A O 1
ATOM 566 N N . GLN A 1 74 ? -18.287 0.204 1.910 1.00 96.75 74 GLN A N 1
ATOM 567 C CA . GLN A 1 74 ? -18.612 -1.200 1.652 1.00 96.75 74 GLN A CA 1
ATOM 568 C C . GLN A 1 74 ? -17.372 -2.092 1.439 1.00 96.75 74 GLN A C 1
ATOM 570 O O . GLN A 1 74 ? -17.480 -3.307 1.570 1.00 96.75 74 GLN A O 1
ATOM 575 N N . PHE A 1 75 ? -16.196 -1.509 1.169 1.00 98.00 75 PHE A N 1
ATOM 576 C CA . PHE A 1 75 ? -14.939 -2.239 0.938 1.00 98.00 75 PHE A CA 1
ATOM 577 C C . PHE A 1 75 ? -13.945 -2.127 2.099 1.00 98.00 75 PHE A C 1
ATOM 579 O O . PHE A 1 75 ? -12.804 -2.551 1.980 1.00 98.00 75 PHE A O 1
ATOM 586 N N . THR A 1 76 ? -14.335 -1.546 3.237 1.00 97.81 76 THR A N 1
ATOM 587 C CA . THR A 1 76 ? -13.386 -1.210 4.316 1.00 97.81 76 THR A CA 1
ATOM 588 C C . THR A 1 76 ? -13.259 -2.296 5.384 1.00 97.81 76 THR A C 1
ATOM 590 O O . THR A 1 76 ? -12.613 -2.080 6.410 1.00 97.81 76 THR A O 1
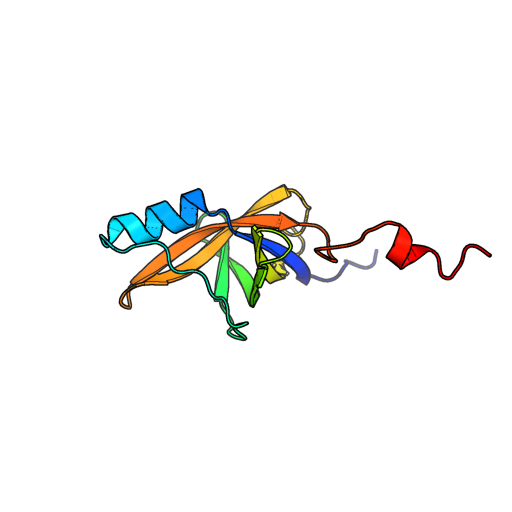ATOM 593 N N . ARG A 1 77 ? -13.889 -3.462 5.192 1.00 97.75 77 ARG A N 1
ATOM 594 C CA . ARG A 1 77 ? -13.796 -4.580 6.140 1.00 97.75 77 ARG A CA 1
ATOM 595 C C . ARG A 1 77 ? -12.376 -5.169 6.100 1.00 97.75 77 ARG A C 1
ATOM 597 O O . ARG A 1 77 ? -11.921 -5.510 5.008 1.00 97.75 77 ARG A O 1
ATOM 604 N N . PRO A 1 78 ? -11.692 -5.358 7.246 1.00 98.44 78 PRO A N 1
ATOM 605 C CA . PRO A 1 78 ? -10.409 -6.057 7.270 1.00 98.44 78 PRO A CA 1
ATOM 606 C C . PRO A 1 78 ? -10.491 -7.438 6.607 1.00 98.44 78 PRO A C 1
ATOM 608 O O . PRO A 1 78 ? -11.466 -8.163 6.813 1.00 98.44 78 PRO A O 1
ATOM 611 N N . GLY A 1 79 ? -9.480 -7.783 5.811 1.00 98.38 79 GLY A N 1
ATOM 612 C CA . GLY A 1 79 ? -9.438 -8.992 4.986 1.00 98.38 79 GLY A CA 1
ATOM 613 C C . GLY A 1 79 ? -10.062 -8.843 3.593 1.00 98.38 79 GLY A C 1
ATOM 614 O O . GLY A 1 79 ? -9.968 -9.772 2.798 1.00 98.38 79 GLY A O 1
ATOM 615 N N . THR A 1 80 ? -10.685 -7.702 3.271 1.00 98.56 80 THR A N 1
ATOM 616 C CA . THR A 1 80 ? -11.185 -7.439 1.908 1.00 98.56 80 THR A CA 1
ATOM 617 C C . THR A 1 80 ? -10.011 -7.319 0.940 1.00 98.56 80 THR A C 1
ATOM 619 O O . THR A 1 80 ? -9.085 -6.553 1.208 1.00 98.56 80 THR A O 1
ATOM 622 N N . GLN A 1 81 ? -10.068 -8.054 -0.173 1.00 98.62 81 GLN A N 1
ATOM 623 C CA . GLN A 1 81 ? -9.113 -7.944 -1.277 1.00 98.62 81 GLN A CA 1
ATOM 624 C C . GLN A 1 81 ? -9.494 -6.780 -2.195 1.00 98.62 81 GLN A C 1
ATOM 626 O O . GLN A 1 81 ? -10.669 -6.603 -2.531 1.00 98.62 81 GLN A O 1
ATOM 631 N N . VAL A 1 82 ? -8.499 -5.993 -2.579 1.00 98.75 82 VAL A N 1
ATOM 632 C CA . VAL A 1 82 ? -8.603 -4.858 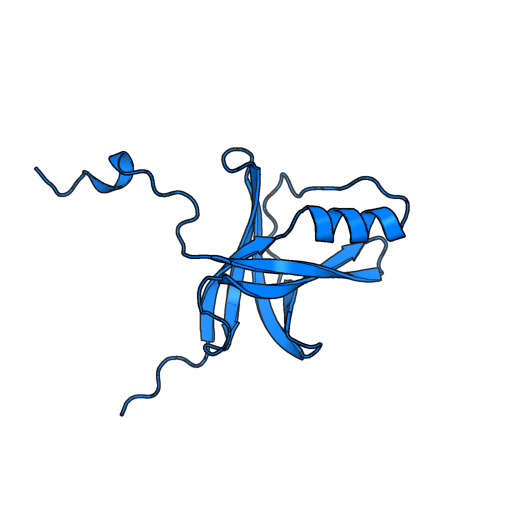-3.499 1.00 98.75 82 VAL A CA 1
ATOM 633 C C . VAL A 1 82 ? -7.381 -4.840 -4.413 1.00 98.75 82 VAL A C 1
ATOM 635 O O . VAL A 1 82 ? -6.376 -5.478 -4.119 1.00 98.75 82 VAL A O 1
ATOM 638 N N . ASP A 1 83 ? -7.444 -4.070 -5.488 1.00 98.75 83 ASP A N 1
ATOM 639 C CA . ASP A 1 83 ? -6.362 -3.956 -6.460 1.00 98.75 83 ASP A CA 1
ATOM 640 C C . ASP A 1 83 ? -5.785 -2.536 -6.421 1.00 98.75 83 ASP A C 1
ATOM 642 O O . ASP A 1 83 ? -6.506 -1.560 -6.633 1.00 98.75 83 ASP A O 1
ATOM 646 N N . MET A 1 84 ? -4.496 -2.390 -6.123 1.00 98.56 84 MET A N 1
ATOM 647 C CA . MET A 1 84 ? -3.802 -1.101 -6.114 1.00 98.56 84 MET A CA 1
ATOM 648 C C . MET A 1 84 ? -3.105 -0.860 -7.449 1.00 98.56 84 MET A C 1
ATOM 650 O O . MET A 1 84 ? -2.377 -1.726 -7.931 1.00 98.56 84 MET A O 1
ATOM 654 N N . GLU A 1 85 ? -3.295 0.323 -8.037 1.00 98.44 85 GLU A N 1
ATOM 655 C CA . GLU A 1 85 ? -2.577 0.695 -9.257 1.00 98.44 85 GLU A CA 1
ATOM 656 C C . GLU A 1 85 ? -1.064 0.756 -9.014 1.00 98.44 85 GLU A C 1
ATOM 658 O O . GLU A 1 85 ? -0.592 1.289 -8.009 1.00 98.44 85 GLU A O 1
ATOM 663 N N . VAL A 1 86 ? -0.298 0.235 -9.966 1.00 96.62 86 VAL A N 1
ATOM 664 C CA . VAL A 1 86 ? 1.158 0.363 -10.022 1.00 96.62 86 VAL A CA 1
ATOM 665 C C . VAL A 1 86 ? 1.519 0.789 -11.435 1.00 96.62 86 VAL A C 1
ATOM 667 O O . VAL A 1 86 ? 1.017 0.219 -12.403 1.00 96.62 86 VAL A O 1
ATOM 670 N N . THR A 1 87 ? 2.371 1.804 -11.563 1.00 94.44 87 THR A N 1
ATOM 671 C CA . THR A 1 87 ? 2.873 2.247 -12.867 1.00 94.44 87 THR A CA 1
ATOM 672 C C . THR A 1 87 ? 4.294 1.735 -13.054 1.00 94.44 87 THR A C 1
ATOM 674 O O . THR A 1 87 ? 5.183 2.099 -12.287 1.00 94.44 87 THR A O 1
ATOM 677 N N . ILE A 1 88 ? 4.503 0.900 -14.070 1.00 93.75 88 ILE A N 1
ATOM 678 C CA . ILE A 1 88 ? 5.812 0.358 -14.452 1.00 93.75 88 ILE A CA 1
ATOM 679 C C . ILE A 1 88 ? 6.035 0.711 -15.915 1.00 93.75 88 ILE A C 1
ATOM 681 O O . ILE A 1 88 ? 5.169 0.437 -16.739 1.00 93.75 88 ILE A O 1
ATOM 685 N N . ASP A 1 89 ? 7.162 1.356 -16.222 1.00 90.94 89 ASP A N 1
ATOM 686 C CA . ASP A 1 89 ? 7.515 1.785 -17.584 1.00 90.94 89 ASP A CA 1
ATOM 687 C C . ASP A 1 89 ? 6.339 2.456 -18.324 1.00 90.94 89 ASP A C 1
ATOM 689 O O . ASP A 1 89 ? 5.882 2.001 -19.368 1.00 90.94 89 ASP A O 1
ATOM 693 N N . VAL A 1 90 ? 5.758 3.489 -17.696 1.00 91.69 90 VAL A N 1
ATOM 694 C CA . VAL A 1 90 ? 4.559 4.241 -18.134 1.00 91.69 90 VAL A CA 1
ATOM 695 C C . VAL A 1 90 ? 3.265 3.431 -18.344 1.00 91.69 90 VAL A C 1
ATOM 697 O O . VAL A 1 90 ? 2.226 4.013 -18.657 1.00 91.69 90 VAL A O 1
ATOM 700 N N . GLN A 1 91 ? 3.273 2.118 -18.111 1.00 95.94 91 GLN A N 1
ATOM 701 C CA . GLN A 1 91 ? 2.100 1.251 -18.185 1.00 95.94 91 GLN A CA 1
ATOM 702 C C . GLN A 1 91 ? 1.447 1.103 -16.811 1.00 95.94 91 GLN A C 1
ATOM 704 O O . GLN A 1 91 ? 2.107 0.816 -15.812 1.00 95.94 91 GLN A O 1
ATOM 709 N N . ARG A 1 92 ? 0.121 1.260 -16.764 1.00 96.31 92 ARG A N 1
ATOM 710 C CA . ARG A 1 92 ? -0.666 1.058 -15.543 1.00 96.31 92 ARG A CA 1
ATOM 711 C C . ARG A 1 92 ? -1.067 -0.401 -15.415 1.00 96.31 92 ARG A C 1
ATOM 713 O O . ARG A 1 92 ? -1.674 -0.979 -16.317 1.00 96.31 92 ARG A O 1
ATOM 720 N N . LYS A 1 93 ? -0.739 -0.975 -14.270 1.00 97.38 93 LYS A N 1
ATOM 721 C CA . LYS A 1 93 ? -1.060 -2.338 -13.862 1.00 97.38 93 LYS A CA 1
ATOM 722 C C . LYS A 1 93 ? -1.684 -2.308 -12.477 1.00 97.38 93 LYS A C 1
ATOM 724 O O . LYS A 1 93 ? -1.861 -1.244 -11.887 1.00 97.38 93 LYS A O 1
ATOM 729 N N . GLN A 1 94 ? -2.044 -3.475 -11.969 1.00 97.94 94 GLN A N 1
ATOM 730 C CA . GLN A 1 94 ? -2.671 -3.617 -10.666 1.00 97.94 94 GLN A CA 1
ATOM 731 C C . GLN A 1 94 ? -1.970 -4.716 -9.876 1.00 97.94 94 GLN A C 1
ATOM 733 O O . GLN A 1 94 ? -1.741 -5.800 -10.405 1.00 97.94 94 GLN A O 1
ATOM 738 N N . ALA A 1 95 ? -1.634 -4.419 -8.624 1.00 98.25 95 ALA A N 1
ATOM 739 C CA . ALA A 1 95 ? -1.150 -5.391 -7.656 1.00 98.25 95 ALA A CA 1
ATOM 740 C C . ALA A 1 95 ? -2.213 -5.595 -6.574 1.00 98.25 95 ALA A C 1
ATOM 742 O O . ALA A 1 95 ? -2.821 -4.628 -6.107 1.00 98.25 95 ALA A O 1
ATOM 743 N N . GLN A 1 96 ? -2.429 -6.841 -6.161 1.00 98.69 96 GLN A N 1
ATOM 744 C CA . GLN A 1 96 ? -3.390 -7.149 -5.107 1.00 98.69 96 GLN A CA 1
ATOM 745 C C . GLN A 1 96 ? -2.955 -6.525 -3.778 1.00 98.69 96 GLN A C 1
ATOM 747 O O . GLN A 1 96 ? -1.769 -6.425 -3.462 1.00 98.69 96 GLN A O 1
ATOM 752 N N . ALA A 1 97 ? -3.928 -6.109 -2.980 1.00 98.75 97 ALA A N 1
ATOM 753 C CA . ALA A 1 97 ? -3.729 -5.612 -1.634 1.00 98.75 97 ALA A CA 1
ATOM 754 C C . ALA A 1 97 ? -4.886 -6.037 -0.727 1.00 98.75 97 ALA A C 1
ATOM 756 O O . ALA A 1 97 ? -6.034 -6.170 -1.145 1.00 98.75 97 ALA A O 1
ATOM 757 N N . THR A 1 98 ? -4.590 -6.202 0.556 1.00 98.81 98 THR A N 1
ATOM 758 C CA . THR A 1 98 ? -5.577 -6.558 1.573 1.00 98.81 98 THR A CA 1
ATOM 759 C C . THR A 1 98 ? -5.848 -5.372 2.485 1.00 98.81 98 THR A C 1
ATOM 761 O O . THR A 1 98 ? -4.928 -4.722 2.981 1.00 98.81 98 THR A O 1
ATOM 764 N N . VAL A 1 99 ? -7.124 -5.115 2.767 1.00 98.81 99 VAL A N 1
ATOM 765 C CA . VAL A 1 99 ? -7.528 -4.147 3.789 1.00 98.81 99 VAL A CA 1
ATOM 766 C C . VAL A 1 99 ? -7.141 -4.665 5.171 1.00 98.81 99 VAL A C 1
ATOM 768 O O . VAL A 1 99 ? -7.566 -5.743 5.587 1.00 98.81 99 VAL A O 1
ATOM 771 N N . VAL A 1 100 ? -6.376 -3.876 5.920 1.00 98.44 100 VAL A N 1
ATOM 772 C CA . VAL A 1 100 ? -5.883 -4.221 7.259 1.00 98.44 100 VAL A CA 1
ATOM 773 C C . VAL A 1 100 ? -6.277 -3.171 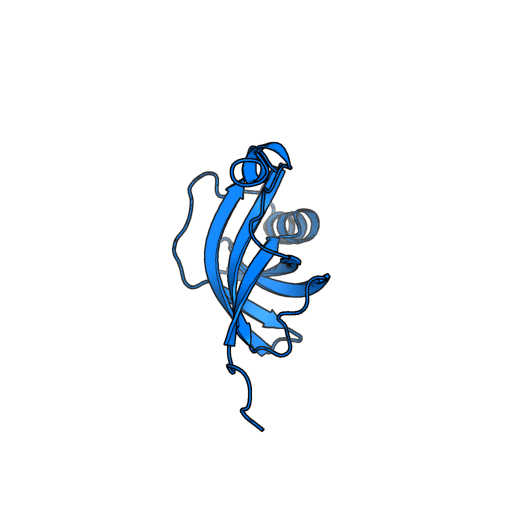8.294 1.00 98.44 100 VAL A C 1
ATOM 775 O O . VAL A 1 100 ? -6.520 -1.997 7.996 1.00 98.44 100 VAL A O 1
ATOM 778 N N . LYS A 1 101 ? -6.347 -3.602 9.556 1.00 95.19 101 LYS A N 1
ATOM 779 C CA . LYS A 1 101 ? -6.590 -2.701 10.684 1.00 95.19 101 LYS A CA 1
ATOM 780 C C . LYS A 1 101 ? -5.343 -1.851 10.941 1.00 95.19 101 LYS A C 1
ATOM 782 O O . LYS A 1 101 ? -4.232 -2.366 10.979 1.00 95.19 101 LYS A O 1
ATOM 787 N N . MET A 1 102 ? -5.549 -0.560 11.179 1.00 94.31 102 MET A N 1
ATOM 788 C CA . MET A 1 102 ? -4.507 0.346 11.665 1.00 94.31 102 MET A CA 1
ATOM 789 C C . MET A 1 102 ? -4.549 0.480 13.200 1.00 94.31 102 MET A C 1
ATOM 791 O O . MET A 1 102 ? -5.622 0.317 13.791 1.00 94.31 102 MET A O 1
ATOM 795 N N . PRO A 1 103 ? -3.418 0.815 13.853 1.00 93.25 103 PRO A N 1
ATOM 796 C CA . PRO A 1 103 ? -2.098 1.059 13.255 1.00 93.25 103 PRO A CA 1
ATOM 797 C C . PRO A 1 103 ? -1.405 -0.243 12.813 1.00 93.25 103 PRO A C 1
ATOM 799 O O . PRO A 1 103 ? -1.631 -1.293 13.403 1.00 93.25 103 PRO A O 1
ATOM 802 N N . PHE A 1 104 ? -0.535 -0.168 11.798 1.00 94.31 104 PHE A N 1
ATOM 803 C CA . PHE A 1 104 ? 0.156 -1.340 11.221 1.00 94.31 104 PHE A CA 1
ATOM 804 C C . PHE A 1 104 ?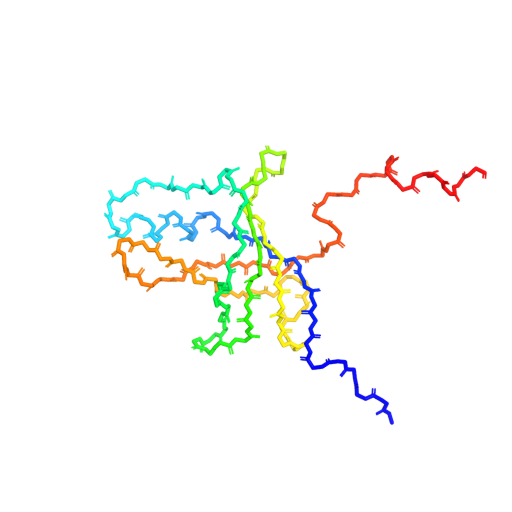 1.094 -2.066 12.203 1.00 94.31 104 PHE A C 1
ATOM 806 O O . PHE A 1 104 ? 1.441 -3.223 11.994 1.00 94.31 104 PHE A O 1
ATOM 813 N N . PHE A 1 105 ? 1.517 -1.386 13.273 1.00 91.62 105 PHE A N 1
ATOM 814 C CA . PHE A 1 105 ? 2.359 -1.937 14.330 1.00 91.62 105 PHE A CA 1
ATOM 815 C C . PHE A 1 105 ? 1.859 -1.462 15.700 1.00 91.62 105 PHE A C 1
ATOM 817 O O . PHE A 1 105 ? 1.889 -0.261 15.987 1.00 91.62 105 PHE A O 1
ATOM 824 N N . ASN A 1 106 ? 1.414 -2.399 16.544 1.00 88.50 106 ASN A N 1
ATOM 825 C CA . ASN A 1 106 ? 0.859 -2.110 17.870 1.00 88.50 106 ASN A CA 1
ATOM 826 C C . ASN A 1 106 ? 1.252 -3.163 18.927 1.00 88.50 106 ASN A C 1
ATOM 828 O O . ASN A 1 106 ? 0.423 -3.995 19.284 1.00 88.50 106 ASN A O 1
ATOM 832 N N . PRO A 1 107 ? 2.506 -3.185 19.406 1.00 85.31 107 PRO A N 1
ATOM 833 C CA . PRO A 1 107 ? 2.910 -4.101 20.471 1.00 85.31 107 PRO A CA 1
ATOM 834 C C . PRO A 1 107 ? 2.341 -3.666 21.833 1.00 85.31 107 PRO A C 1
ATOM 836 O O . PRO A 1 107 ? 2.286 -2.468 22.110 1.00 85.31 107 PRO A O 1
ATOM 839 N N . ASP A 1 108 ? 2.040 -4.621 22.719 1.00 80.44 108 ASP A N 1
ATOM 840 C CA . ASP A 1 108 ? 1.389 -4.390 24.028 1.00 80.44 108 ASP A CA 1
ATOM 841 C C . ASP A 1 108 ? 2.101 -3.351 24.910 1.00 80.44 108 ASP A C 1
ATOM 843 O O . ASP A 1 108 ? 1.469 -2.524 25.569 1.00 80.44 108 ASP A O 1
ATOM 847 N N . ARG A 1 109 ? 3.441 -3.312 24.865 1.00 79.94 109 ARG A N 1
ATOM 848 C CA . ARG A 1 109 ? 4.239 -2.307 25.595 1.00 79.94 109 ARG A CA 1
ATOM 849 C C . ARG A 1 109 ? 3.912 -0.858 25.209 1.00 79.94 109 ARG A C 1
ATOM 851 O O . ARG A 1 109 ? 4.246 0.061 25.941 1.00 79.94 109 ARG A O 1
ATOM 858 N N . LYS A 1 110 ? 3.343 -0.627 24.022 1.00 70.50 110 LYS A N 1
ATOM 859 C CA . LYS A 1 110 ? 3.013 0.714 23.515 1.00 70.50 110 LYS A CA 1
ATOM 860 C C . LYS A 1 110 ? 1.629 1.178 23.985 1.00 70.50 110 LYS A C 1
ATOM 862 O O . LYS A 1 110 ? 1.313 2.356 23.859 1.00 70.50 110 LYS A O 1
ATOM 867 N N . THR A 1 111 ? 0.830 0.279 24.556 1.00 71.25 111 THR A N 1
ATOM 868 C CA . THR A 1 111 ? -0.507 0.564 25.095 1.00 71.25 111 THR A CA 1
ATOM 869 C C . THR A 1 111 ? -0.549 0.640 26.626 1.00 71.25 111 THR A C 1
ATOM 871 O O . THR A 1 111 ? -1.593 0.956 27.183 1.00 71.25 111 THR A O 1
ATOM 874 N N . SER A 1 112 ? 0.568 0.397 27.324 1.00 65.50 112 SER A N 1
ATOM 875 C CA . SER A 1 112 ? 0.610 0.237 28.788 1.00 65.50 112 SER A CA 1
ATOM 876 C C . SER A 1 112 ? 0.610 1.536 29.611 1.00 65.50 112 SER A C 1
ATOM 878 O O . SER A 1 112 ? 0.551 1.468 30.834 1.00 65.50 112 SER A O 1
ATOM 880 N N . TYR A 1 113 ? 0.637 2.723 28.993 1.00 59.22 113 TYR A N 1
ATOM 881 C CA . TYR A 1 113 ? 0.693 4.014 29.711 1.00 59.22 113 TYR A CA 1
ATOM 882 C C . TYR A 1 113 ? -0.621 4.433 30.415 1.00 59.22 113 TYR A C 1
ATOM 884 O O . TYR A 1 113 ? -0.728 5.562 30.881 1.00 59.22 113 TYR A O 1
ATOM 892 N N . GLY A 1 114 ? -1.616 3.543 30.500 1.00 57.19 114 GLY A N 1
ATOM 893 C CA . GLY A 1 114 ? -2.909 3.794 31.154 1.00 57.19 114 GLY A CA 1
ATOM 894 C C . GLY A 1 114 ? -3.426 2.646 32.029 1.00 57.19 114 GLY A C 1
ATOM 895 O O . GLY A 1 114 ? -4.622 2.595 32.295 1.00 57.19 114 GLY A O 1
ATOM 896 N N . GLN A 1 115 ? -2.562 1.708 32.434 1.00 52.88 115 GLN A N 1
ATOM 897 C CA . GLN A 1 115 ? -2.902 0.597 33.342 1.00 52.88 115 GLN A CA 1
ATOM 898 C C . GLN A 1 115 ? -2.006 0.567 34.595 1.00 52.88 115 GLN A C 1
ATOM 900 O O . GLN A 1 115 ? -1.616 -0.507 35.052 1.00 52.88 115 GLN A O 1
ATOM 905 N N . VAL A 1 116 ? -1.668 1.742 35.136 1.00 49.84 116 VAL A N 1
ATOM 906 C CA . VAL A 1 116 ? -1.040 1.892 36.461 1.00 49.84 116 VAL A CA 1
ATOM 907 C C . VAL A 1 116 ? -1.925 2.775 37.322 1.00 49.84 116 VAL A C 1
ATOM 909 O O . VAL A 1 116 ? -2.397 3.798 36.778 1.00 49.84 116 VAL A O 1
#

Radius of gyration: 15.74 Å; chains: 1; bounding box: 44×23×55 Å

pLDDT: mean 93.22, std 10.62, range [49.84, 98.81]

Sequence (116 aa):
LARGPAWNTVGLEVDLSSLEAVYAEFGMPLYLPYEAWMEAVPIYSGGRQIGKATSGTWSPLLKKYIAIARLESQFTRPGTQVDMEVTIDVQRKQAQATVVKMPFFNPDRKTSYGQV